Protein AF-A0A969TEY7-F1 (afdb_monomer)

Structure (mmCIF, N/CA/C/O backbone):
data_AF-A0A969TEY7-F1
#
_entry.id   AF-A0A969TEY7-F1
#
loop_
_atom_site.group_PDB
_atom_site.id
_atom_site.type_symbol
_atom_site.label_atom_id
_atom_site.label_alt_id
_atom_site.label_comp_id
_atom_site.label_asym_id
_atom_site.label_entity_id
_atom_site.label_seq_id
_atom_site.pdbx_PDB_ins_code
_atom_site.Cartn_x
_atom_site.Cartn_y
_atom_site.Cartn_z
_atom_site.occupancy
_atom_site.B_iso_or_equiv
_atom_site.auth_seq_id
_atom_site.auth_comp_id
_atom_site.auth_asym_id
_atom_site.auth_atom_id
_atom_site.pdbx_PDB_model_num
ATOM 1 N N . MET A 1 1 ? -33.829 9.754 -0.037 1.00 55.59 1 MET A N 1
ATOM 2 C CA . MET A 1 1 ? -33.775 8.785 1.079 1.00 55.59 1 MET A CA 1
ATOM 3 C C . MET A 1 1 ? -32.316 8.593 1.441 1.00 55.59 1 MET A C 1
ATOM 5 O O . MET A 1 1 ? -31.523 8.425 0.527 1.00 55.59 1 MET A O 1
ATOM 9 N N . LEU A 1 2 ? -31.970 8.693 2.725 1.00 70.69 2 LEU A N 1
ATOM 10 C CA . LEU A 1 2 ? -30.639 8.372 3.247 1.00 70.69 2 LEU A CA 1
ATOM 11 C C . LEU A 1 2 ? -30.720 6.991 3.900 1.00 70.69 2 LEU A C 1
ATOM 13 O O . LEU A 1 2 ? -31.596 6.788 4.742 1.00 70.69 2 LEU A O 1
ATOM 17 N N . PHE A 1 3 ? -29.838 6.078 3.496 1.00 75.19 3 PHE A N 1
ATOM 18 C CA . PHE A 1 3 ? -29.695 4.761 4.115 1.00 75.19 3 PHE A CA 1
ATOM 19 C C . PHE A 1 3 ? -29.343 4.909 5.602 1.00 75.19 3 PHE A C 1
ATOM 21 O O . PHE A 1 3 ? -28.558 5.779 5.983 1.00 75.19 3 PHE A O 1
ATOM 28 N N . GLN A 1 4 ? -29.961 4.085 6.438 1.00 83.56 4 GLN A N 1
ATOM 29 C CA . GLN A 1 4 ? -29.696 3.963 7.866 1.00 83.56 4 GLN A CA 1
ATOM 30 C C . GLN A 1 4 ? -28.709 2.809 8.120 1.00 83.56 4 GLN A C 1
ATOM 32 O O . GLN A 1 4 ? -28.613 1.906 7.292 1.00 83.56 4 GLN A O 1
ATOM 37 N N . PRO A 1 5 ? -28.005 2.762 9.266 1.00 72.88 5 PRO A N 1
ATOM 38 C CA . PRO A 1 5 ? -27.116 1.643 9.599 1.00 72.88 5 PRO A CA 1
ATOM 39 C C . PRO A 1 5 ? -27.807 0.271 9.558 1.00 72.88 5 PRO A C 1
ATOM 41 O O . PRO A 1 5 ? -27.185 -0.715 9.178 1.00 72.88 5 PRO A O 1
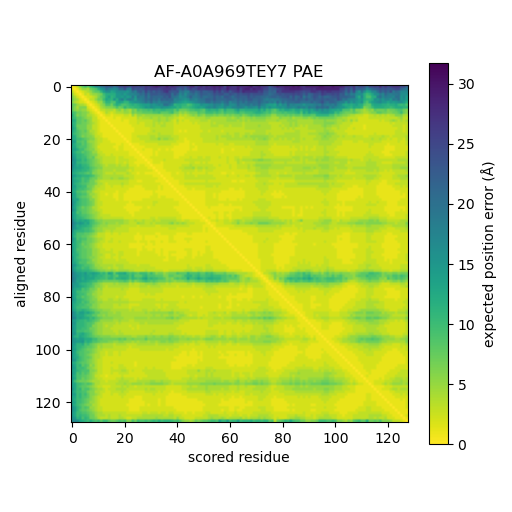ATOM 44 N N . GLN A 1 6 ? -29.104 0.206 9.883 1.00 77.19 6 GLN A N 1
ATOM 45 C CA . GLN A 1 6 ? -29.908 -1.017 9.755 1.00 77.19 6 GLN A CA 1
ATOM 46 C C . GLN A 1 6 ? -30.167 -1.473 8.306 1.00 77.19 6 GLN A C 1
ATOM 48 O O . GLN A 1 6 ? -30.633 -2.591 8.108 1.00 77.19 6 GLN A O 1
ATOM 53 N N . ASP A 1 7 ? -29.866 -0.638 7.308 1.00 83.50 7 ASP A N 1
ATOM 54 C CA . ASP A 1 7 ? -29.981 -0.982 5.887 1.00 83.50 7 ASP A CA 1
ATOM 55 C C . ASP A 1 7 ? -28.697 -1.654 5.350 1.00 83.50 7 ASP A C 1
ATOM 57 O O . ASP A 1 7 ? -28.652 -2.063 4.188 1.00 83.50 7 ASP A O 1
ATOM 61 N N . ILE A 1 8 ? -27.644 -1.786 6.176 1.00 78.56 8 ILE A N 1
ATOM 62 C CA . ILE A 1 8 ? -26.416 -2.514 5.829 1.00 78.56 8 ILE A CA 1
ATOM 63 C C . ILE A 1 8 ? -26.708 -4.017 5.847 1.00 78.56 8 ILE A C 1
ATOM 65 O O . ILE A 1 8 ? -26.973 -4.606 6.891 1.00 78.56 8 ILE A O 1
ATOM 69 N N . ILE A 1 9 ? -26.618 -4.648 4.677 1.00 80.56 9 ILE A N 1
ATOM 70 C CA . ILE A 1 9 ? -26.837 -6.094 4.520 1.00 80.56 9 ILE A CA 1
ATOM 71 C C . ILE A 1 9 ? -25.558 -6.881 4.855 1.00 80.56 9 ILE A C 1
ATOM 73 O O . ILE A 1 9 ? -25.627 -7.997 5.364 1.00 80.56 9 ILE A O 1
ATOM 77 N N . HIS A 1 10 ? -24.387 -6.299 4.585 1.00 79.56 10 HIS A N 1
ATOM 78 C CA . HIS A 1 10 ? -23.081 -6.887 4.869 1.00 79.56 10 HIS A CA 1
ATOM 79 C C . HIS A 1 10 ? -22.007 -5.792 4.915 1.00 79.56 10 HIS A C 1
ATOM 81 O O . HIS A 1 10 ? -22.070 -4.840 4.137 1.00 79.56 10 HIS A O 1
ATOM 87 N N . SER A 1 11 ? -21.021 -5.947 5.800 1.00 82.69 11 SER A N 1
ATOM 88 C CA . SER A 1 11 ? -19.790 -5.159 5.790 1.00 82.69 11 SER A CA 1
ATOM 89 C C . SER A 1 11 ? -18.610 -6.111 5.710 1.00 82.69 11 SER A C 1
ATOM 91 O O . SER A 1 11 ? -18.511 -7.023 6.529 1.00 82.69 11 SER A O 1
ATOM 93 N N . TYR A 1 12 ? -17.737 -5.872 4.738 1.00 87.00 12 TYR A N 1
ATOM 94 C CA . TYR A 1 12 ? -16.512 -6.637 4.568 1.00 87.00 12 TYR A CA 1
ATOM 95 C C . TYR A 1 12 ? -15.468 -6.142 5.572 1.00 87.00 12 TYR A C 1
ATOM 97 O O . TYR A 1 12 ? -15.165 -4.946 5.608 1.00 87.00 12 TYR A O 1
ATOM 105 N N . THR A 1 13 ? -14.990 -7.031 6.437 1.00 92.12 13 THR A N 1
ATOM 106 C CA . THR A 1 13 ? -14.042 -6.697 7.509 1.00 92.12 13 THR A CA 1
ATOM 107 C C . THR A 1 13 ? -12.604 -6.839 7.029 1.00 92.12 13 THR A C 1
ATOM 109 O O . THR A 1 13 ? -12.316 -7.562 6.072 1.00 92.12 13 THR A O 1
ATOM 112 N N . ARG A 1 14 ? -11.655 -6.185 7.705 1.00 93.56 14 ARG A N 1
ATOM 113 C CA . ARG A 1 14 ? -10.233 -6.406 7.402 1.00 93.56 14 ARG A CA 1
ATOM 114 C C . ARG A 1 14 ? -9.822 -7.833 7.734 1.00 93.56 14 ARG A C 1
ATOM 116 O O . ARG A 1 14 ? -9.030 -8.410 6.998 1.00 93.56 14 ARG A O 1
ATOM 123 N N . ALA A 1 15 ? -10.360 -8.412 8.805 1.00 92.75 15 ALA A N 1
ATOM 124 C CA . ALA A 1 15 ? -10.133 -9.816 9.125 1.00 92.75 15 ALA A CA 1
ATOM 125 C C . ALA A 1 15 ? -10.510 -10.734 7.948 1.00 92.75 15 ALA A C 1
ATOM 127 O O . ALA A 1 15 ? -9.714 -11.598 7.588 1.00 92.75 15 ALA A O 1
ATOM 128 N N . GLN A 1 16 ? -11.655 -10.485 7.300 1.00 93.69 16 GLN A N 1
ATOM 129 C CA . GLN A 1 16 ? -12.061 -11.202 6.085 1.00 93.69 16 GLN A CA 1
ATOM 130 C C . GLN A 1 16 ? -11.113 -10.917 4.916 1.00 93.69 16 GLN A C 1
ATOM 132 O O . GLN A 1 16 ? -10.665 -11.850 4.264 1.00 93.69 16 GLN A O 1
ATOM 137 N N . ALA A 1 17 ? -10.715 -9.658 4.702 1.00 93.56 17 ALA A N 1
ATOM 138 C CA . ALA A 1 17 ? -9.741 -9.306 3.665 1.00 93.56 17 ALA A CA 1
ATOM 139 C C . ALA A 1 17 ? -8.391 -10.024 3.833 1.00 93.56 17 ALA A C 1
ATOM 141 O O . ALA A 1 17 ? -7.753 -10.383 2.845 1.00 93.56 17 ALA A O 1
ATOM 142 N N . VAL A 1 18 ? -7.944 -10.235 5.071 1.00 94.69 18 VAL A N 1
ATOM 143 C CA . VAL A 1 18 ? -6.718 -10.988 5.365 1.00 94.69 18 VAL A CA 1
ATOM 144 C C . VAL A 1 18 ? -6.926 -12.489 5.159 1.00 94.69 18 VAL A C 1
ATOM 146 O O . VAL A 1 18 ? -6.060 -13.141 4.581 1.00 94.69 18 VAL A O 1
ATOM 149 N N . GLU A 1 19 ? -8.065 -13.036 5.588 1.00 94.69 19 GLU A N 1
ATOM 150 C CA . GLU A 1 19 ? -8.420 -14.449 5.386 1.00 94.69 19 GLU A CA 1
ATOM 151 C C . GLU A 1 19 ? -8.525 -14.809 3.895 1.00 94.69 19 GLU A C 1
ATOM 153 O O . GLU A 1 19 ? -7.987 -15.830 3.465 1.00 94.69 19 GLU A O 1
ATOM 158 N N . ASP A 1 20 ? -9.122 -13.925 3.096 1.00 95.12 20 ASP A N 1
ATOM 159 C CA . ASP A 1 20 ? -9.280 -14.077 1.647 1.00 95.12 20 ASP A CA 1
ATOM 160 C C . ASP A 1 20 ? -7.989 -13.762 0.864 1.00 95.12 20 ASP A C 1
ATOM 162 O O . ASP A 1 20 ? -7.932 -13.941 -0.354 1.00 95.12 20 ASP A O 1
ATOM 166 N N . GLY A 1 21 ? -6.941 -13.279 1.540 1.00 93.31 21 GLY A N 1
ATOM 167 C CA . GLY A 1 21 ? -5.661 -12.913 0.929 1.00 93.31 21 GLY A CA 1
ATOM 168 C C . GLY A 1 21 ? -5.674 -11.600 0.137 1.00 93.31 21 GLY A C 1
ATOM 169 O O . GLY A 1 21 ? -4.691 -11.297 -0.542 1.00 93.31 21 GLY A O 1
ATOM 170 N N . ALA A 1 22 ? -6.748 -10.810 0.237 1.00 95.38 22 ALA A N 1
ATOM 171 C CA . ALA A 1 22 ? -6.864 -9.473 -0.350 1.00 95.38 22 ALA A CA 1
ATOM 172 C C . ALA A 1 22 ? -5.934 -8.449 0.329 1.00 95.38 22 ALA A C 1
ATOM 174 O O . ALA A 1 22 ? -5.518 -7.465 -0.289 1.00 95.38 22 ALA A O 1
ATOM 175 N N . GLN A 1 23 ? -5.594 -8.673 1.603 1.00 96.31 23 GLN A N 1
ATOM 176 C CA . GLN A 1 23 ? -4.626 -7.873 2.351 1.00 96.31 23 GLN A CA 1
ATOM 177 C C . GLN A 1 23 ? -3.657 -8.736 3.157 1.00 96.31 23 GLN A C 1
ATOM 179 O O . GLN A 1 23 ? -4.004 -9.794 3.669 1.00 96.31 23 GLN A O 1
ATOM 184 N N . ILE A 1 24 ? -2.429 -8.247 3.315 1.00 96.88 24 ILE A N 1
ATOM 185 C CA . ILE A 1 24 ? -1.356 -8.915 4.050 1.00 96.88 24 ILE A CA 1
ATOM 186 C C . ILE A 1 24 ? -0.818 -7.960 5.117 1.00 96.88 24 ILE A C 1
ATOM 188 O O . ILE A 1 24 ? -0.462 -6.823 4.806 1.00 96.88 24 ILE A O 1
ATOM 192 N N . CYS A 1 25 ? -0.714 -8.417 6.371 1.00 96.94 25 CYS A N 1
ATOM 193 C CA . CYS A 1 25 ? -0.087 -7.659 7.460 1.00 96.94 25 CYS A CA 1
ATOM 194 C C . CYS A 1 25 ? 1.443 -7.704 7.333 1.00 96.94 25 CYS A C 1
ATOM 196 O O . CYS A 1 25 ? 2.129 -8.535 7.929 1.00 96.94 25 CYS A O 1
ATOM 198 N N . VAL A 1 26 ? 2.013 -6.804 6.538 1.00 97.19 26 VAL A N 1
ATOM 199 C CA . VAL A 1 26 ? 3.451 -6.807 6.231 1.00 97.19 26 VAL A CA 1
ATOM 200 C C . VAL A 1 26 ? 4.305 -6.548 7.469 1.00 97.19 26 VAL A C 1
ATOM 202 O O . VAL A 1 26 ? 5.401 -7.092 7.577 1.00 97.19 26 VAL A O 1
ATOM 205 N N . SER A 1 27 ? 3.797 -5.805 8.453 1.00 96.44 27 SER A N 1
ATOM 206 C CA . SER A 1 27 ? 4.498 -5.613 9.729 1.00 96.44 27 SER A CA 1
ATOM 207 C C . SER A 1 27 ? 4.718 -6.898 10.533 1.00 96.44 27 SER A C 1
ATOM 209 O O . SER A 1 27 ? 5.649 -6.944 11.340 1.00 96.44 27 SER A O 1
ATOM 211 N N . GLU A 1 28 ? 3.907 -7.940 10.330 1.00 95.31 28 GLU A N 1
ATOM 212 C CA . GLU A 1 28 ? 4.120 -9.249 10.963 1.00 95.31 28 GLU A CA 1
ATOM 213 C C . GLU A 1 28 ? 5.230 -10.042 10.267 1.00 95.31 28 GLU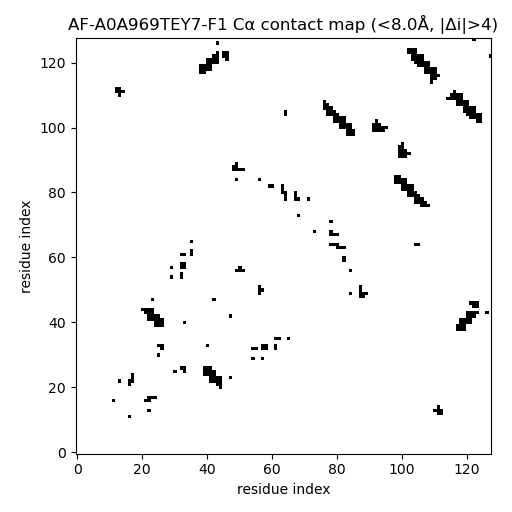 A C 1
ATOM 215 O O . GLU A 1 28 ? 6.046 -10.676 10.935 1.00 95.31 28 GLU A O 1
ATOM 220 N N . HIS A 1 29 ? 5.310 -9.953 8.938 1.00 93.00 29 HIS A N 1
ATOM 221 C CA . HIS A 1 29 ? 6.293 -10.681 8.133 1.00 93.00 29 HIS A CA 1
ATOM 222 C C . HIS A 1 29 ? 7.661 -9.977 8.064 1.00 93.00 29 HIS A C 1
ATOM 224 O O . HIS A 1 29 ? 8.696 -10.639 8.074 1.00 93.00 29 HIS A O 1
ATOM 230 N N . PHE A 1 30 ? 7.677 -8.640 8.044 1.00 94.50 30 PHE A N 1
ATOM 231 C CA . PHE A 1 30 ? 8.859 -7.794 7.827 1.00 94.50 30 PHE A CA 1
ATOM 232 C C . PHE A 1 30 ? 8.990 -6.713 8.904 1.00 94.50 30 PHE A C 1
ATOM 234 O O . PHE A 1 30 ? 9.144 -5.523 8.631 1.00 94.50 30 PHE A O 1
ATOM 241 N N . LYS A 1 31 ? 8.957 -7.130 10.173 1.00 93.56 31 LYS A N 1
ATOM 242 C CA . LYS A 1 31 ? 9.000 -6.218 11.329 1.00 93.56 31 LYS A CA 1
ATOM 243 C C . LYS A 1 31 ? 10.192 -5.252 11.316 1.00 93.56 31 LYS A C 1
ATOM 245 O O . LYS A 1 31 ? 10.065 -4.102 11.733 1.00 93.56 31 LYS A O 1
ATOM 250 N N . SER A 1 32 ? 11.355 -5.719 10.858 1.00 93.50 32 SER A N 1
ATOM 251 C CA . SER A 1 32 ? 12.560 -4.890 10.737 1.00 93.50 32 SER A CA 1
ATOM 252 C C . SER A 1 32 ? 12.425 -3.830 9.649 1.00 93.50 32 SER A C 1
ATOM 254 O O . SER A 1 32 ? 12.959 -2.731 9.820 1.00 93.50 32 SER A O 1
ATOM 256 N N . ASP A 1 33 ? 11.717 -4.135 8.563 1.00 94.75 33 ASP A N 1
ATOM 257 C CA . ASP A 1 33 ? 11.608 -3.267 7.393 1.00 94.75 33 ASP A CA 1
ATOM 258 C C . ASP A 1 33 ? 10.473 -2.247 7.535 1.00 94.75 33 ASP A C 1
ATOM 260 O O . ASP A 1 33 ? 10.581 -1.131 7.043 1.00 94.75 33 ASP A O 1
ATOM 264 N N . THR A 1 34 ? 9.436 -2.553 8.322 1.00 95.81 34 THR A N 1
ATOM 265 C CA . THR A 1 34 ? 8.350 -1.604 8.632 1.00 95.81 34 THR A CA 1
ATOM 266 C C . THR A 1 34 ? 8.617 -0.754 9.881 1.00 95.81 34 THR A C 1
ATOM 268 O O . THR A 1 34 ? 7.716 -0.076 10.376 1.00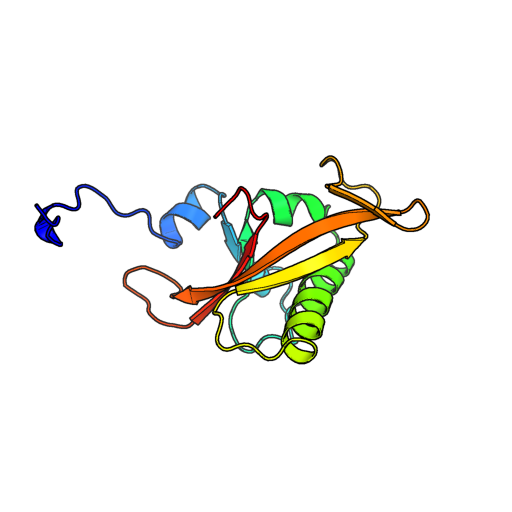 95.81 34 THR A O 1
ATOM 271 N N . ARG A 1 35 ? 9.837 -0.775 10.438 1.00 93.81 35 ARG A N 1
ATOM 272 C CA . ARG A 1 35 ? 10.166 -0.164 11.745 1.00 93.81 35 ARG A CA 1
ATOM 273 C C . ARG A 1 35 ? 10.006 1.359 11.821 1.00 93.81 35 ARG A C 1
ATOM 275 O O . ARG A 1 35 ? 10.054 1.911 12.917 1.00 93.81 35 ARG A O 1
ATOM 282 N N . MET A 1 36 ? 9.868 2.055 10.688 1.00 95.44 36 MET A N 1
ATOM 283 C CA . MET A 1 36 ? 9.595 3.498 10.680 1.00 95.44 36 MET A CA 1
ATOM 284 C C . MET A 1 36 ? 8.149 3.841 11.056 1.00 95.44 36 MET A C 1
ATOM 286 O O . MET A 1 36 ? 7.864 5.003 11.351 1.00 95.44 36 MET A O 1
ATOM 290 N N . TYR A 1 37 ? 7.249 2.857 11.061 1.00 96.50 37 TYR A N 1
ATOM 291 C CA . TYR A 1 37 ? 5.853 3.046 11.416 1.00 96.50 37 TYR A CA 1
ATOM 292 C C . TYR A 1 37 ? 5.585 2.650 12.864 1.00 96.50 37 TYR A C 1
ATOM 294 O O . TYR A 1 37 ? 6.020 1.609 13.350 1.00 96.50 37 TYR A O 1
ATOM 302 N N . LYS A 1 38 ? 4.823 3.501 13.555 1.00 96.06 38 LYS A N 1
ATOM 303 C CA . LYS A 1 38 ? 4.307 3.215 14.900 1.00 96.06 38 LYS A CA 1
ATOM 304 C C . LYS A 1 38 ? 3.169 2.191 14.869 1.00 96.06 38 LYS A C 1
ATOM 306 O O . LYS A 1 38 ? 2.989 1.449 15.830 1.00 96.06 38 LYS A O 1
ATOM 311 N N . TYR A 1 39 ? 2.388 2.209 13.795 1.00 97.06 39 TYR A N 1
ATOM 312 C CA . TYR A 1 39 ? 1.195 1.393 13.613 1.00 97.06 39 TYR A CA 1
ATOM 313 C C . TYR A 1 39 ? 1.443 0.305 12.562 1.00 97.06 39 TYR A C 1
ATOM 315 O O . TYR A 1 39 ? 2.320 0.496 11.716 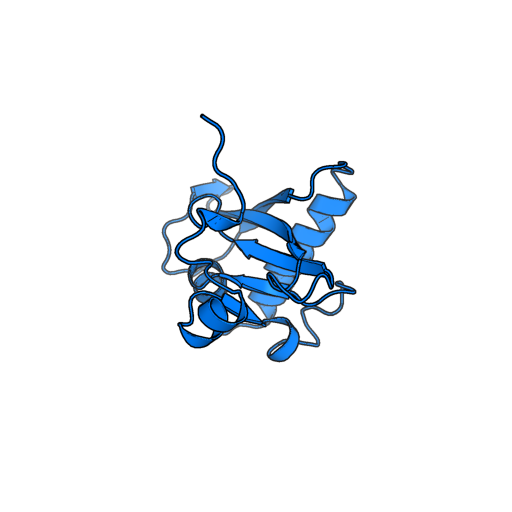1.00 97.06 39 TYR A O 1
ATOM 323 N N . PRO A 1 40 ? 0.709 -0.822 12.610 1.00 97.50 40 PRO A N 1
ATOM 324 C CA . PRO A 1 40 ? 0.867 -1.894 11.635 1.00 97.50 40 PRO A CA 1
ATOM 325 C C . PRO A 1 40 ? 0.641 -1.412 10.201 1.00 97.50 40 PRO A C 1
ATOM 327 O O . PRO A 1 40 ? -0.227 -0.572 9.947 1.00 97.50 40 PRO A O 1
ATOM 330 N N . VAL A 1 41 ? 1.416 -1.975 9.279 1.00 98.38 41 VAL A N 1
ATOM 331 C CA . VAL A 1 41 ? 1.330 -1.721 7.842 1.00 98.38 41 VAL A CA 1
ATOM 332 C C . VAL A 1 41 ? 0.765 -2.951 7.144 1.00 98.38 41 VAL A C 1
ATOM 334 O O . VAL A 1 41 ? 1.259 -4.065 7.334 1.00 98.38 41 VAL A O 1
ATOM 337 N N . TYR A 1 42 ? -0.243 -2.723 6.311 1.00 98.31 42 TYR A N 1
ATOM 338 C CA . TYR A 1 42 ? -0.880 -3.712 5.455 1.00 98.31 42 TYR A CA 1
ATOM 339 C C . TYR A 1 42 ? -0.647 -3.361 3.996 1.00 98.31 42 TYR A C 1
ATOM 341 O O . TYR A 1 42 ? -0.760 -2.193 3.634 1.00 98.31 42 TYR A O 1
ATOM 349 N N . PHE A 1 43 ? -0.373 -4.359 3.161 1.00 98.31 43 PHE A N 1
ATOM 350 C CA . PHE A 1 43 ? -0.375 -4.213 1.704 1.00 98.31 43 PHE A CA 1
ATOM 351 C C . PHE A 1 43 ? -1.594 -4.932 1.135 1.00 98.31 43 PHE A C 1
ATOM 353 O O . PHE A 1 43 ? -1.968 -5.994 1.636 1.00 98.31 43 PHE A O 1
ATOM 360 N N . THR A 1 44 ? -2.200 -4.376 0.091 1.00 98.12 44 THR A N 1
ATOM 361 C CA . THR A 1 44 ? -3.092 -5.146 -0.787 1.00 98.12 44 THR A CA 1
ATOM 362 C C . THR A 1 44 ? -2.300 -6.211 -1.537 1.00 98.12 44 THR A C 1
ATOM 364 O O . THR A 1 44 ? -1.071 -6.127 -1.650 1.00 98.12 44 THR A O 1
ATOM 367 N N . THR A 1 45 ? -2.991 -7.213 -2.079 1.00 96.44 45 THR A N 1
ATOM 368 C CA . THR A 1 45 ? -2.358 -8.267 -2.883 1.00 96.44 45 THR A CA 1
ATOM 369 C C . THR A 1 45 ? -1.510 -7.690 -4.017 1.00 96.44 45 THR A C 1
ATOM 371 O O . THR A 1 45 ? -0.373 -8.121 -4.188 1.00 96.44 45 THR A O 1
ATOM 374 N N . GLY A 1 46 ? -1.989 -6.666 -4.734 1.00 96.56 46 GLY A N 1
ATOM 375 C CA . GLY A 1 46 ? -1.228 -6.061 -5.827 1.00 96.56 46 GLY A CA 1
ATOM 376 C C . GLY A 1 46 ? 0.086 -5.430 -5.362 1.00 96.56 46 GLY A C 1
ATOM 377 O O . GLY A 1 46 ? 1.127 -5.619 -5.993 1.00 96.56 46 GLY A O 1
ATOM 378 N N . VAL A 1 47 ? 0.079 -4.702 -4.241 1.00 97.81 47 VAL A N 1
ATOM 379 C CA . VAL A 1 47 ? 1.310 -4.110 -3.681 1.00 97.81 47 VAL A CA 1
ATOM 380 C C . VAL A 1 47 ? 2.233 -5.189 -3.115 1.00 97.81 47 VAL A C 1
ATOM 382 O O . VAL A 1 47 ? 3.455 -5.102 -3.243 1.00 97.81 47 VAL A O 1
ATOM 385 N N . TRP A 1 48 ? 1.671 -6.242 -2.527 1.00 97.19 48 TRP A N 1
ATOM 386 C CA . TRP A 1 48 ? 2.440 -7.391 -2.065 1.00 97.19 48 TRP A CA 1
ATOM 387 C C . TRP A 1 48 ? 3.168 -8.103 -3.216 1.00 97.19 48 TRP A C 1
ATOM 389 O O . TRP A 1 48 ? 4.343 -8.447 -3.084 1.00 97.19 48 TRP A O 1
ATOM 399 N N . GLU A 1 49 ? 2.533 -8.242 -4.379 1.00 96.31 49 GLU A N 1
ATOM 400 C CA . GLU A 1 49 ? 3.158 -8.812 -5.577 1.00 96.31 49 GLU A CA 1
ATOM 401 C C . GLU A 1 49 ? 4.332 -7.969 -6.099 1.00 96.31 49 GLU A C 1
ATOM 403 O O . GLU A 1 49 ? 5.332 -8.540 -6.547 1.00 96.31 49 GLU A O 1
ATOM 408 N N . LEU A 1 50 ? 4.286 -6.633 -5.969 1.00 96.56 50 LEU A N 1
ATOM 409 C CA . LEU A 1 50 ? 5.430 -5.771 -6.316 1.00 96.56 50 LEU A CA 1
ATOM 410 C C . LEU A 1 50 ? 6.689 -6.126 -5.523 1.00 96.56 50 LEU A C 1
ATOM 412 O O . LEU A 1 50 ? 7.801 -5.946 -6.021 1.00 96.56 50 LEU A O 1
ATOM 416 N N . CYS A 1 51 ? 6.522 -6.629 -4.298 1.00 94.75 51 CYS A N 1
ATOM 417 C CA . CYS A 1 51 ? 7.628 -6.904 -3.395 1.00 94.75 51 CYS A CA 1
ATOM 418 C C . CYS A 1 51 ? 8.474 -8.096 -3.840 1.00 94.75 51 CYS A C 1
ATOM 420 O O . CYS A 1 51 ? 9.604 -8.218 -3.380 1.00 94.75 51 CYS A O 1
ATOM 422 N N . GLN A 1 52 ? 7.959 -8.990 -4.695 1.00 92.31 52 GLN A N 1
ATOM 423 C CA . GLN A 1 52 ? 8.702 -10.146 -5.228 1.00 92.31 52 GLN A CA 1
ATOM 424 C C . GLN A 1 52 ? 9.357 -11.023 -4.134 1.00 92.31 52 GLN A C 1
ATOM 426 O O . GLN A 1 52 ? 10.394 -11.646 -4.355 1.00 92.31 52 GLN A O 1
ATOM 431 N N . GLY A 1 53 ? 8.790 -11.039 -2.922 1.00 89.06 53 GLY A N 1
ATOM 432 C CA . GLY A 1 53 ? 9.370 -11.713 -1.753 1.00 89.06 53 GLY A CA 1
ATOM 433 C C . GLY A 1 53 ? 10.645 -11.066 -1.186 1.00 89.06 53 GLY A C 1
ATOM 434 O O . GLY A 1 53 ? 11.307 -11.662 -0.338 1.00 89.06 53 GLY A O 1
ATOM 435 N N . GLN A 1 54 ? 11.006 -9.862 -1.632 1.00 93.19 54 GLN A N 1
ATOM 436 C CA . GLN A 1 54 ? 12.214 -9.146 -1.235 1.00 93.19 54 GLN A CA 1
ATOM 437 C C . GLN A 1 54 ? 11.910 -8.092 -0.164 1.00 93.19 54 GLN A C 1
ATOM 439 O O . GLN A 1 54 ? 11.227 -7.099 -0.415 1.00 93.19 54 GLN A O 1
ATOM 444 N N . GLY A 1 55 ? 12.497 -8.257 1.026 1.00 94.81 55 GLY A N 1
ATOM 445 C CA . GLY A 1 55 ? 12.355 -7.288 2.123 1.00 94.81 55 GLY A CA 1
ATOM 446 C C . GLY A 1 55 ? 12.897 -5.890 1.795 1.00 94.81 55 GLY A C 1
ATOM 447 O O . GLY A 1 55 ? 12.373 -4.901 2.293 1.00 94.81 55 GLY A O 1
ATOM 448 N N . ALA A 1 56 ? 13.883 -5.787 0.895 1.00 95.94 56 ALA A N 1
ATOM 449 C CA . ALA A 1 56 ? 14.390 -4.498 0.418 1.00 95.94 56 ALA A CA 1
ATOM 450 C C . ALA A 1 56 ? 13.308 -3.676 -0.307 1.00 95.94 56 ALA A C 1
ATOM 452 O O . ALA A 1 56 ? 13.189 -2.480 -0.068 1.00 95.94 56 ALA A O 1
ATOM 453 N N . ILE A 1 57 ? 12.457 -4.325 -1.111 1.00 96.81 57 ILE A N 1
ATOM 454 C CA . ILE A 1 57 ?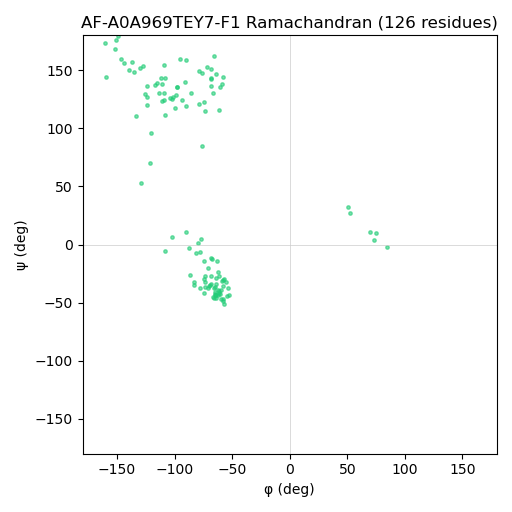 11.354 -3.642 -1.801 1.00 96.81 57 ILE A CA 1
ATOM 455 C C . ILE A 1 57 ? 10.273 -3.228 -0.791 1.00 96.81 57 ILE A C 1
ATOM 457 O O . ILE A 1 57 ? 9.740 -2.124 -0.880 1.00 96.81 57 ILE A O 1
ATOM 461 N N . VAL A 1 58 ? 9.998 -4.060 0.224 1.00 97.69 58 VAL A N 1
ATOM 462 C CA . VAL A 1 58 ? 9.111 -3.682 1.341 1.00 97.69 58 VAL A CA 1
ATOM 463 C C . VAL A 1 58 ? 9.626 -2.425 2.045 1.00 97.69 58 VAL A C 1
ATOM 465 O O . VAL A 1 58 ? 8.847 -1.500 2.293 1.00 97.69 58 VAL A O 1
ATOM 468 N N . TRP A 1 59 ? 10.927 -2.383 2.352 1.00 97.75 59 TRP A N 1
ATOM 469 C CA . TRP A 1 59 ? 11.578 -1.214 2.938 1.00 97.75 59 TRP A CA 1
ATOM 470 C C . TRP A 1 59 ? 11.413 0.017 2.049 1.00 97.75 59 TRP A C 1
ATOM 472 O O . TRP A 1 59 ? 10.992 1.052 2.557 1.00 97.75 59 TRP A O 1
ATOM 482 N N . ASP A 1 60 ? 11.683 -0.084 0.748 1.00 97.50 60 ASP A N 1
ATOM 483 C CA . ASP A 1 60 ? 11.592 1.049 -0.178 1.00 97.50 60 ASP A CA 1
ATOM 484 C C . ASP A 1 60 ? 10.157 1.579 -0.300 1.00 97.50 60 ASP A C 1
ATOM 486 O O . ASP A 1 60 ? 9.938 2.787 -0.192 1.00 97.50 60 ASP A O 1
ATOM 490 N N . ILE A 1 61 ? 9.159 0.694 -0.415 1.00 98.12 61 ILE A N 1
ATOM 491 C CA . ILE A 1 61 ? 7.734 1.064 -0.421 1.00 98.12 61 ILE A CA 1
ATOM 492 C C . ILE A 1 61 ? 7.370 1.833 0.853 1.00 98.12 61 ILE A C 1
ATOM 494 O O . ILE A 1 61 ? 6.795 2.924 0.784 1.00 98.12 61 ILE A O 1
ATOM 498 N N . CYS A 1 62 ? 7.729 1.284 2.013 1.00 98.12 62 CYS A N 1
ATOM 499 C CA . CYS A 1 62 ? 7.461 1.876 3.322 1.00 98.12 62 CYS A CA 1
ATOM 500 C C . CYS A 1 62 ? 8.204 3.205 3.518 1.00 98.12 62 CYS A C 1
ATOM 502 O O . CYS A 1 62 ? 7.657 4.184 4.027 1.00 98.12 62 CYS A O 1
ATOM 504 N N . TYR A 1 63 ? 9.466 3.259 3.110 1.00 98.06 63 TYR A N 1
ATOM 505 C CA . TYR A 1 63 ? 10.298 4.442 3.231 1.00 98.06 63 TYR A CA 1
ATOM 506 C C . TYR A 1 63 ? 9.770 5.580 2.360 1.00 98.06 63 TYR A C 1
ATOM 508 O O . TYR A 1 63 ? 9.639 6.699 2.856 1.00 98.06 63 TYR A O 1
ATOM 516 N N . MET A 1 64 ? 9.411 5.304 1.104 1.00 98.06 64 MET A N 1
ATOM 517 C CA . MET A 1 64 ? 8.889 6.314 0.181 1.00 98.06 64 MET A CA 1
ATOM 518 C C . MET A 1 64 ? 7.548 6.882 0.648 1.00 98.06 64 MET A C 1
ATOM 520 O O . MET A 1 64 ? 7.371 8.100 0.631 1.00 98.06 64 MET A O 1
ATOM 524 N N . ALA A 1 65 ? 6.646 6.044 1.167 1.00 97.38 65 ALA A N 1
ATOM 525 C CA . ALA A 1 65 ? 5.408 6.507 1.791 1.00 97.38 65 ALA A CA 1
ATOM 526 C C . ALA A 1 65 ? 5.678 7.425 3.001 1.00 97.38 65 ALA A C 1
ATOM 528 O O . ALA A 1 65 ? 5.098 8.509 3.119 1.00 97.38 65 ALA A O 1
ATOM 529 N N . ALA A 1 66 ? 6.594 7.034 3.893 1.00 96.69 66 ALA A N 1
ATOM 530 C CA . ALA A 1 66 ? 6.965 7.840 5.056 1.00 96.69 66 ALA A CA 1
ATOM 531 C C . ALA A 1 66 ? 7.668 9.157 4.670 1.00 96.69 66 ALA A C 1
ATOM 533 O O . ALA A 1 66 ? 7.444 10.190 5.306 1.00 96.69 66 ALA A O 1
ATOM 534 N N . ALA A 1 67 ? 8.514 9.141 3.638 1.00 97.12 67 ALA A N 1
ATOM 535 C CA . ALA A 1 67 ? 9.178 10.327 3.107 1.00 97.12 67 ALA A CA 1
ATOM 536 C C . ALA A 1 67 ? 8.165 11.293 2.477 1.00 97.12 67 ALA A C 1
ATOM 538 O O . ALA A 1 67 ? 8.183 12.484 2.794 1.00 97.12 67 ALA A O 1
ATOM 539 N N . ALA A 1 68 ? 7.233 10.781 1.669 1.00 96.56 68 ALA A N 1
ATOM 540 C CA . ALA A 1 68 ? 6.165 11.568 1.063 1.00 96.56 68 ALA A CA 1
ATOM 541 C C . ALA A 1 68 ? 5.265 12.223 2.120 1.00 96.56 68 ALA A C 1
ATOM 543 O O . ALA A 1 68 ? 4.978 13.413 2.012 1.00 96.56 68 ALA A O 1
ATOM 544 N N . SER A 1 69 ? 4.905 11.494 3.183 1.00 95.06 69 SER A N 1
ATOM 545 C CA . SER A 1 69 ? 4.114 12.029 4.303 1.00 95.06 69 SER A CA 1
ATOM 546 C C . SER A 1 69 ? 4.803 13.210 4.997 1.00 95.06 69 SER A C 1
ATOM 548 O O . SER A 1 69 ? 4.156 14.191 5.352 1.00 95.06 69 SER A O 1
ATOM 550 N N . LYS A 1 70 ? 6.131 13.149 5.155 1.00 94.31 70 LYS A N 1
ATOM 551 C CA . LYS A 1 70 ? 6.917 14.245 5.744 1.00 94.31 70 LYS A CA 1
ATOM 552 C C . LYS A 1 70 ? 7.079 15.431 4.797 1.00 94.31 70 LYS A C 1
ATOM 554 O O . LYS A 1 70 ? 7.105 16.567 5.258 1.00 94.31 70 LYS A O 1
ATOM 559 N N . ALA A 1 71 ? 7.227 15.171 3.499 1.00 94.25 71 ALA A N 1
ATOM 560 C CA . ALA A 1 71 ? 7.402 16.206 2.482 1.00 94.25 71 ALA A CA 1
ATOM 561 C C . ALA A 1 71 ? 6.098 16.955 2.170 1.00 94.25 71 ALA A C 1
ATOM 563 O O . ALA A 1 71 ? 6.134 18.129 1.808 1.00 94.25 71 ALA A O 1
ATOM 564 N N . GLN A 1 72 ? 4.957 16.282 2.321 1.00 89.19 72 GLN A N 1
ATOM 565 C CA . GLN A 1 72 ? 3.624 16.803 2.032 1.00 89.19 72 GLN A CA 1
ATOM 566 C C . GLN A 1 72 ? 2.752 16.737 3.296 1.00 89.19 72 GLN A C 1
ATOM 568 O O . GLN A 1 72 ? 1.843 15.909 3.363 1.00 89.19 72 GLN A O 1
ATOM 573 N N . PRO A 1 73 ? 3.019 17.570 4.321 1.00 83.06 73 PRO A N 1
ATOM 574 C CA . PRO A 1 73 ? 2.171 17.616 5.503 1.00 83.06 73 PRO A CA 1
ATOM 575 C C . PRO A 1 73 ? 0.756 18.039 5.090 1.00 83.06 73 PRO A C 1
ATOM 577 O O . PRO A 1 73 ? 0.538 19.138 4.582 1.00 83.06 73 PRO A O 1
ATOM 580 N N . THR A 1 74 ? -0.194 17.132 5.279 1.00 87.00 74 THR A N 1
ATOM 581 C CA . THR A 1 74 ? -1.597 17.277 4.891 1.00 87.00 74 THR A CA 1
ATOM 582 C C . THR A 1 74 ? -2.484 16.711 5.993 1.00 87.00 74 THR A C 1
ATOM 584 O O . THR A 1 74 ? -2.088 15.769 6.677 1.00 87.00 74 THR A O 1
ATOM 587 N N . ASP A 1 75 ? -3.693 17.255 6.136 1.00 88.44 75 ASP A N 1
ATOM 588 C CA . ASP A 1 75 ? -4.734 16.693 7.011 1.00 88.44 75 ASP A CA 1
ATOM 589 C C . ASP A 1 75 ? -5.459 15.496 6.358 1.00 88.44 75 ASP A C 1
ATOM 591 O O . ASP A 1 75 ? -6.381 14.916 6.931 1.00 88.44 75 ASP A O 1
ATOM 595 N N . SER A 1 76 ? -5.059 15.114 5.140 1.00 93.00 76 SER A N 1
ATOM 596 C CA . SER A 1 76 ? -5.565 13.928 4.451 1.00 93.00 76 SER A CA 1
ATOM 597 C C . SER A 1 76 ? -5.110 12.643 5.147 1.00 93.00 76 SER A C 1
ATOM 599 O O . SER A 1 76 ? -3.933 12.464 5.450 1.00 93.00 76 SER A O 1
ATOM 601 N N . ALA A 1 77 ? -6.034 11.691 5.293 1.00 94.12 77 ALA A N 1
ATOM 602 C CA . ALA A 1 77 ? -5.719 10.320 5.700 1.00 94.12 77 ALA A CA 1
ATOM 603 C C . ALA A 1 77 ? -4.908 9.551 4.640 1.00 94.12 77 ALA A C 1
ATOM 605 O O . ALA A 1 77 ? -4.381 8.481 4.928 1.00 94.12 77 ALA A O 1
ATOM 606 N N . ILE A 1 78 ? -4.813 10.086 3.420 1.00 96.44 78 ILE A N 1
ATOM 607 C CA . ILE A 1 78 ? -4.142 9.468 2.277 1.00 96.44 78 ILE A CA 1
ATOM 608 C C . ILE A 1 78 ? -2.922 10.290 1.892 1.00 96.44 78 ILE A C 1
ATOM 610 O O . ILE A 1 78 ? -3.026 11.495 1.644 1.00 96.44 78 ILE A O 1
ATOM 614 N N . VAL A 1 79 ? -1.799 9.598 1.749 1.00 96.69 79 VAL A N 1
ATOM 615 C CA . VAL A 1 79 ? -0.564 10.109 1.162 1.00 96.69 79 VAL A CA 1
ATOM 616 C C . VAL A 1 79 ? -0.358 9.436 -0.187 1.00 96.69 79 VAL A C 1
ATOM 618 O O . VAL A 1 79 ? -0.328 8.211 -0.281 1.00 96.69 79 VAL A O 1
ATOM 621 N N . GLN A 1 80 ? -0.208 10.241 -1.233 1.00 97.06 80 GLN A N 1
ATOM 622 C CA . GLN A 1 80 ? 0.071 9.762 -2.583 1.00 97.06 80 GLN A CA 1
ATOM 623 C C . GLN A 1 80 ? 1.565 9.8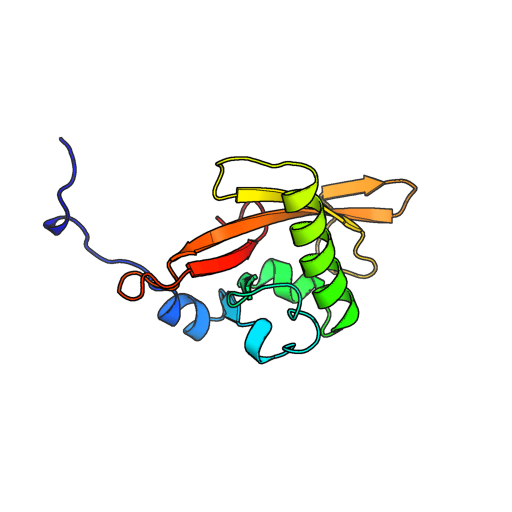66 -2.859 1.00 97.06 80 GLN A C 1
ATOM 625 O O . GLN A 1 80 ? 2.192 10.885 -2.555 1.00 97.06 80 GLN A O 1
ATOM 630 N N . TYR A 1 81 ? 2.132 8.818 -3.442 1.00 97.62 81 TYR A N 1
ATOM 631 C CA . TYR A 1 81 ? 3.536 8.790 -3.817 1.00 97.62 81 TYR A CA 1
ATOM 632 C C . TYR A 1 81 ? 3.764 7.860 -5.006 1.00 97.62 81 TYR A C 1
ATOM 634 O O . TYR A 1 81 ? 2.890 7.091 -5.409 1.00 97.62 81 TYR A O 1
ATOM 642 N N . SER A 1 82 ? 4.957 7.951 -5.574 1.00 97.50 82 SER A N 1
ATOM 643 C CA . SER A 1 82 ? 5.436 7.024 -6.585 1.00 97.50 82 SER A CA 1
ATOM 644 C C . SER A 1 82 ? 6.818 6.519 -6.221 1.00 97.50 82 SER A C 1
ATOM 646 O O . SER A 1 82 ? 7.581 7.202 -5.535 1.00 97.50 82 SER A O 1
ATOM 648 N N . LEU A 1 83 ? 7.131 5.317 -6.681 1.00 97.56 83 LEU A N 1
ATOM 649 C CA . LEU A 1 83 ? 8.425 4.687 -6.480 1.00 97.56 83 LEU A CA 1
ATOM 650 C C . LEU A 1 83 ? 8.820 3.873 -7.709 1.00 97.56 83 LEU A C 1
ATOM 652 O O . LEU A 1 83 ? 7.959 3.415 -8.463 1.00 97.56 83 LEU A O 1
ATOM 656 N N . ILE A 1 84 ? 10.122 3.668 -7.862 1.00 97.38 84 ILE A N 1
ATOM 657 C CA . ILE A 1 84 ? 10.682 2.761 -8.858 1.00 97.38 84 ILE A CA 1
ATOM 658 C C . ILE A 1 84 ? 10.707 1.351 -8.267 1.00 97.38 84 ILE A C 1
ATOM 660 O O . ILE A 1 84 ? 11.209 1.161 -7.161 1.00 97.38 84 ILE A O 1
ATOM 664 N N . VAL A 1 85 ? 10.195 0.366 -9.009 1.00 96.75 85 VAL A N 1
ATOM 665 C CA . VAL A 1 85 ? 10.346 -1.060 -8.667 1.00 96.75 85 VAL A CA 1
ATOM 666 C C . VAL A 1 85 ? 10.762 -1.836 -9.907 1.00 96.75 85 VAL A C 1
ATOM 668 O O . VAL A 1 85 ? 9.979 -2.030 -10.837 1.00 96.75 85 VAL A O 1
ATOM 671 N N . GLU A 1 86 ? 11.999 -2.314 -9.924 1.00 94.94 86 GLU A N 1
ATOM 672 C CA . GLU A 1 86 ? 12.501 -3.123 -11.031 1.00 94.94 86 GLU A CA 1
ATOM 673 C C . GLU A 1 86 ? 12.021 -4.578 -10.940 1.00 94.94 86 GLU A C 1
ATOM 675 O O . GLU A 1 86 ? 11.806 -5.123 -9.857 1.00 94.94 86 GLU A O 1
ATOM 680 N N . GLY A 1 87 ? 11.848 -5.225 -12.097 1.00 92.38 87 GLY A N 1
ATOM 681 C CA . GLY A 1 87 ? 11.534 -6.657 -12.181 1.00 92.38 87 GLY A CA 1
ATOM 682 C C . GLY A 1 87 ? 10.110 -7.058 -11.779 1.00 92.38 87 GLY A C 1
ATOM 683 O O . GLY A 1 87 ? 9.802 -8.248 -11.784 1.00 92.38 87 GLY A O 1
ATOM 684 N N . ALA A 1 88 ? 9.232 -6.102 -11.460 1.00 93.81 88 ALA A N 1
ATOM 685 C CA . ALA A 1 88 ? 7.845 -6.410 -11.135 1.00 93.81 88 ALA A CA 1
ATOM 686 C C . ALA A 1 88 ? 7.079 -6.919 -12.369 1.00 93.81 88 ALA A C 1
ATOM 688 O O . ALA A 1 88 ? 7.292 -6.466 -13.494 1.00 93.81 88 ALA A O 1
ATOM 689 N N . SER A 1 89 ? 6.174 -7.874 -12.149 1.00 91.44 89 SER A N 1
ATOM 690 C CA . SER A 1 89 ? 5.306 -8.441 -13.191 1.00 91.44 89 SER A CA 1
ATOM 691 C C . SER A 1 89 ? 4.195 -7.482 -13.624 1.00 91.44 89 SER A C 1
ATOM 693 O O . SER A 1 89 ? 3.705 -7.570 -14.752 1.00 91.44 89 SER A O 1
ATOM 695 N N . ARG A 1 90 ? 3.782 -6.574 -12.731 1.00 94.12 90 ARG A N 1
ATOM 696 C CA . ARG A 1 90 ? 2.764 -5.560 -13.013 1.00 94.12 90 ARG A CA 1
ATOM 697 C C . ARG A 1 90 ? 3.303 -4.547 -14.023 1.00 94.12 90 ARG A C 1
ATOM 699 O O . ARG A 1 90 ? 4.465 -4.166 -13.980 1.00 94.12 90 ARG A O 1
ATOM 706 N N . THR A 1 91 ? 2.441 -4.085 -14.927 1.00 96.19 91 THR A N 1
ATOM 707 C CA . THR A 1 91 ? 2.798 -2.994 -15.846 1.00 96.19 91 THR A CA 1
ATOM 708 C C . THR A 1 91 ? 2.987 -1.691 -15.056 1.00 96.19 91 THR A C 1
ATOM 710 O O . THR A 1 91 ? 2.108 -1.366 -14.256 1.00 96.19 91 THR A O 1
ATOM 713 N N . PRO A 1 92 ? 4.094 -0.950 -15.253 1.00 97.44 92 PRO A N 1
ATOM 714 C CA . PRO A 1 92 ? 4.313 0.322 -14.572 1.00 97.44 92 PRO A CA 1
ATOM 715 C C . PRO A 1 92 ? 3.340 1.399 -15.054 1.00 97.44 92 PRO A C 1
ATOM 717 O O . PRO A 1 92 ? 2.924 1.408 -16.214 1.00 97.44 92 PRO A O 1
ATOM 720 N N . ASP A 1 93 ? 3.022 2.346 -14.173 1.00 97.62 93 ASP A N 1
ATOM 721 C CA . ASP A 1 93 ? 2.157 3.488 -14.488 1.00 97.62 93 ASP A CA 1
ATOM 722 C C . ASP A 1 93 ? 2.838 4.472 -15.446 1.00 97.62 93 ASP A C 1
ATOM 724 O O . ASP A 1 93 ? 2.187 5.120 -16.268 1.00 97.62 93 ASP A O 1
ATOM 728 N N . PHE A 1 94 ? 4.156 4.627 -15.310 1.00 97.81 94 PHE A N 1
ATOM 729 C CA . PHE A 1 94 ? 4.999 5.464 -16.159 1.00 97.81 94 PHE A CA 1
ATOM 730 C C . PHE A 1 94 ? 6.470 5.048 -16.029 1.00 97.81 94 PHE A C 1
ATOM 732 O O . PHE A 1 94 ? 6.818 4.208 -15.201 1.00 97.81 94 PHE A O 1
ATOM 739 N N .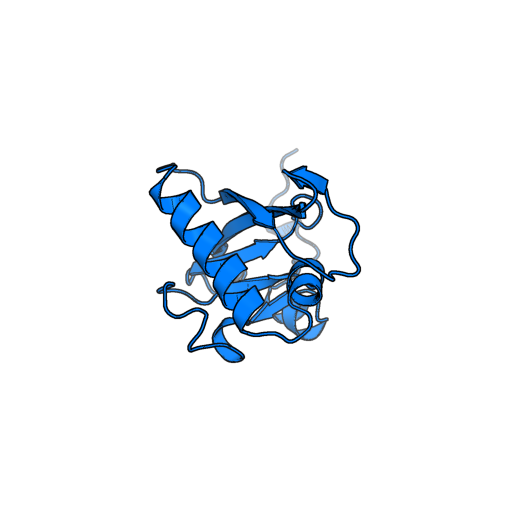 PHE A 1 95 ? 7.338 5.645 -16.846 1.00 97.44 95 PHE A N 1
ATOM 740 C CA . PHE A 1 95 ? 8.786 5.472 -16.750 1.00 97.44 95 PHE A CA 1
ATOM 741 C C . PHE A 1 95 ? 9.459 6.806 -16.423 1.00 97.44 95 PHE A C 1
ATOM 743 O O . PHE A 1 95 ? 9.106 7.830 -17.011 1.00 97.44 95 PHE A O 1
ATOM 750 N N . GLU A 1 96 ? 10.437 6.786 -15.522 1.00 94.50 96 GLU A N 1
ATOM 751 C CA . GLU A 1 96 ? 11.274 7.934 -15.151 1.00 94.50 96 GLU A CA 1
ATOM 752 C C . GLU A 1 96 ? 12.742 7.554 -15.352 1.00 94.50 96 GLU A C 1
ATOM 754 O O . GLU A 1 96 ? 13.195 6.548 -14.817 1.00 94.50 96 GLU A O 1
ATOM 759 N N . ASP A 1 97 ? 13.460 8.289 -16.208 1.00 94.56 97 ASP A N 1
ATOM 760 C CA . ASP A 1 97 ? 14.841 7.977 -16.618 1.00 94.56 97 ASP A CA 1
ATOM 761 C C . ASP A 1 97 ? 15.059 6.522 -17.093 1.00 94.56 97 ASP A C 1
ATOM 763 O O . ASP A 1 97 ? 16.132 5.941 -16.954 1.00 94.56 97 ASP A O 1
ATOM 767 N N . GLY A 1 98 ? 14.022 5.934 -17.703 1.00 95.31 98 GLY A N 1
ATOM 768 C CA . GLY A 1 98 ? 14.022 4.548 -18.183 1.00 95.31 98 GLY A CA 1
ATOM 769 C C . GLY A 1 98 ? 13.663 3.505 -17.121 1.00 95.31 98 GLY A C 1
ATOM 770 O O . GLY A 1 98 ? 13.534 2.329 -17.457 1.00 95.31 98 GLY A O 1
ATOM 771 N N . CYS A 1 99 ? 13.436 3.919 -15.876 1.00 97.06 99 CYS A N 1
ATOM 772 C CA . CYS A 1 99 ? 13.061 3.047 -14.770 1.00 97.06 99 CYS A CA 1
ATOM 773 C C . CYS A 1 99 ? 11.529 2.929 -14.637 1.00 97.06 99 CYS A C 1
ATOM 775 O O . CYS A 1 99 ? 10.828 3.930 -14.799 1.00 97.06 99 CYS A O 1
ATOM 777 N N . PRO A 1 100 ? 10.986 1.734 -14.338 1.00 97.50 100 PRO A N 1
ATOM 778 C CA . PRO A 1 100 ? 9.547 1.515 -14.171 1.00 97.50 100 PRO A CA 1
ATOM 779 C C . PRO A 1 100 ? 9.029 2.090 -12.844 1.00 97.50 100 PRO A C 1
ATOM 781 O O . PRO A 1 100 ? 9.474 1.679 -11.770 1.00 97.50 100 PRO A O 1
ATOM 784 N N . CYS A 1 101 ? 8.050 2.992 -12.915 1.00 98.00 101 CYS A N 1
ATOM 785 C CA . CYS A 1 101 ? 7.464 3.664 -11.756 1.00 98.00 101 CYS A CA 1
ATOM 786 C C . CYS A 1 101 ? 6.016 3.234 -11.497 1.00 98.00 101 CYS A C 1
ATOM 788 O O . CYS A 1 101 ? 5.223 3.070 -12.426 1.00 98.00 101 CYS A O 1
ATOM 790 N N . TYR A 1 102 ? 5.660 3.142 -10.216 1.00 98.38 102 TYR A N 1
ATOM 791 C CA . TYR A 1 102 ? 4.329 2.763 -9.738 1.00 98.38 102 TYR A CA 1
ATOM 792 C C . TYR A 1 102 ? 3.777 3.851 -8.823 1.00 98.38 102 TYR A C 1
ATOM 794 O O . TYR A 1 102 ? 4.505 4.376 -7.979 1.00 98.38 102 TYR A O 1
ATOM 802 N N . ARG A 1 103 ? 2.501 4.200 -8.978 1.00 98.38 103 ARG A N 1
ATOM 803 C CA . ARG A 1 103 ? 1.774 5.125 -8.104 1.00 98.38 103 ARG A CA 1
ATOM 804 C C . ARG A 1 103 ? 1.052 4.330 -7.037 1.00 98.38 103 ARG A C 1
ATOM 806 O O . ARG A 1 103 ? 0.230 3.480 -7.354 1.00 98.38 103 ARG A O 1
ATOM 813 N N . LEU A 1 104 ? 1.326 4.658 -5.783 1.00 98.50 104 LEU A N 1
ATOM 814 C CA . LEU A 1 104 ? 0.729 4.013 -4.624 1.00 98.50 104 LEU A CA 1
ATOM 815 C C . LEU A 1 104 ? 0.124 5.056 -3.692 1.00 98.50 104 LEU A C 1
ATOM 817 O O . LEU A 1 104 ? 0.550 6.217 -3.636 1.00 98.50 104 LEU A O 1
ATOM 821 N N . TRP A 1 105 ? -0.877 4.622 -2.942 1.00 98.25 105 TRP A N 1
ATOM 822 C CA . TRP A 1 105 ? -1.472 5.372 -1.849 1.00 98.25 105 TRP A CA 1
ATOM 823 C C . TRP A 1 105 ? -1.122 4.695 -0.532 1.00 98.25 105 TRP A C 1
ATOM 825 O O . TRP A 1 105 ? -1.181 3.476 -0.426 1.00 98.25 105 TRP A O 1
ATOM 835 N N . ALA A 1 106 ? -0.776 5.493 0.473 1.00 97.81 106 ALA A N 1
ATOM 836 C CA . ALA A 1 106 ? -0.711 5.067 1.862 1.00 97.81 106 ALA A CA 1
ATOM 837 C C . ALA A 1 106 ? -1.877 5.710 2.618 1.00 97.81 106 ALA A C 1
ATOM 839 O O . ALA A 1 106 ? -1.906 6.929 2.798 1.00 97.81 106 ALA A O 1
ATOM 840 N N . GLU A 1 107 ? -2.842 4.896 3.035 1.00 97.44 107 GLU A N 1
ATOM 841 C CA . GLU A 1 107 ? -4.040 5.314 3.761 1.00 97.44 107 GLU A 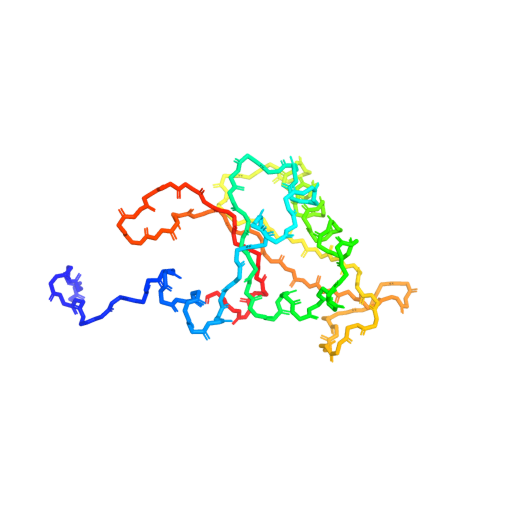CA 1
ATOM 842 C C . GLU A 1 107 ? -3.926 4.960 5.247 1.00 97.44 107 GLU A C 1
ATOM 844 O O . GLU A 1 107 ? -3.692 3.809 5.610 1.00 97.44 107 GLU A O 1
ATOM 849 N N . CYS A 1 108 ? -4.109 5.951 6.115 1.00 96.50 108 CYS A N 1
ATOM 850 C CA . CYS A 1 108 ? -4.273 5.763 7.551 1.00 96.50 108 CYS A CA 1
ATOM 851 C C . CYS A 1 108 ? -5.762 5.587 7.869 1.00 96.50 108 CYS A C 1
ATOM 853 O O . CYS A 1 108 ? -6.558 6.494 7.632 1.00 96.50 108 CYS A O 1
ATOM 855 N N . GLY A 1 109 ? -6.142 4.440 8.427 1.00 95.62 109 GLY A N 1
ATOM 856 C CA . GLY A 1 109 ? -7.536 4.122 8.741 1.00 95.62 109 GLY A CA 1
ATOM 857 C C . GLY A 1 109 ? -7.672 3.215 9.958 1.00 95.62 109 GLY A C 1
ATOM 858 O O . GLY A 1 109 ? -6.673 2.821 10.559 1.00 95.62 109 GLY A O 1
ATOM 859 N N . ALA A 1 110 ? -8.912 2.891 10.328 1.00 95.75 110 ALA A N 1
ATOM 860 C CA . ALA A 1 110 ? -9.183 1.899 11.365 1.00 95.75 110 ALA A CA 1
ATOM 861 C C . ALA A 1 110 ? -8.698 0.508 10.927 1.00 95.75 110 ALA A C 1
ATOM 863 O O . ALA A 1 110 ? -8.725 0.164 9.738 1.00 95.75 110 ALA A O 1
ATOM 864 N N . LYS A 1 111 ? -8.250 -0.290 11.895 1.00 95.56 111 LYS A N 1
ATOM 865 C CA . LYS A 1 111 ? -7.819 -1.664 11.674 1.00 95.56 111 LYS A CA 1
ATOM 866 C C . LYS A 1 111 ? -8.980 -2.514 11.196 1.00 95.56 111 LYS A C 1
ATOM 868 O O . LYS A 1 111 ? -8.816 -3.224 10.215 1.00 95.56 111 LYS A O 1
ATOM 873 N N . ASP A 1 112 ? -10.136 -2.410 11.834 1.00 94.25 112 ASP A N 1
ATOM 874 C CA . ASP A 1 112 ? -11.345 -3.092 11.386 1.00 94.25 112 ASP A CA 1
ATOM 875 C C . ASP A 1 112 ? -12.605 -2.309 11.783 1.00 94.25 112 ASP A C 1
ATOM 877 O O . ASP A 1 112 ? -12.525 -1.281 12.459 1.00 94.25 112 ASP A O 1
ATOM 881 N N . ILE A 1 113 ? -13.777 -2.783 11.361 1.00 88.50 113 ILE A N 1
ATOM 882 C CA . ILE A 1 113 ? -15.072 -2.164 11.675 1.00 88.50 113 ILE A CA 1
ATOM 883 C C . ILE A 1 113 ? -15.340 -2.077 13.185 1.00 88.50 113 ILE A C 1
ATOM 885 O O . ILE A 1 113 ? -15.992 -1.142 13.650 1.00 88.50 113 ILE A O 1
ATOM 889 N N . ASP A 1 114 ? -14.829 -3.037 13.950 1.00 90.31 114 ASP A N 1
ATOM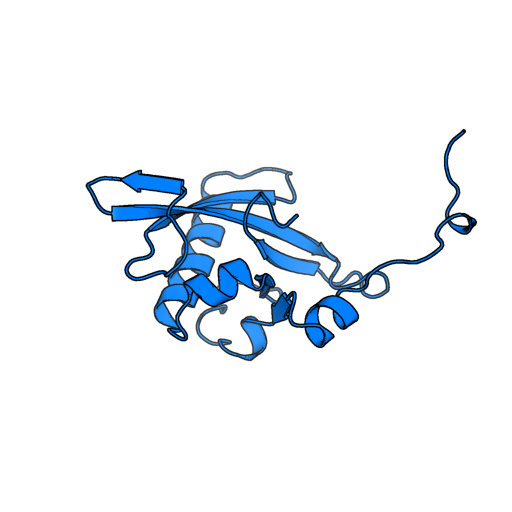 890 C CA . ASP A 1 114 ? -14.967 -3.163 15.399 1.00 90.31 114 ASP A CA 1
ATOM 891 C C . ASP A 1 114 ? -13.662 -2.866 16.164 1.00 90.31 114 ASP A C 1
ATOM 893 O O . ASP A 1 114 ? -13.679 -2.768 17.393 1.00 90.31 114 ASP A O 1
ATOM 897 N N . ASP A 1 115 ? -12.550 -2.646 15.454 1.00 93.75 115 ASP A N 1
ATOM 898 C CA . ASP A 1 115 ? -11.243 -2.293 16.014 1.00 93.75 115 ASP A CA 1
ATOM 899 C C . ASP A 1 115 ? -10.769 -0.930 15.463 1.00 93.75 115 ASP A C 1
ATOM 901 O O . ASP A 1 115 ? -10.160 -0.857 14.389 1.00 93.75 115 ASP A O 1
ATOM 905 N N . PRO A 1 116 ? -10.995 0.178 16.200 1.00 94.88 116 PRO A N 1
ATOM 906 C CA . PRO A 1 116 ? -10.644 1.521 15.746 1.00 94.88 116 PRO A CA 1
ATOM 907 C C . PRO A 1 116 ? -9.145 1.831 15.867 1.00 94.88 116 PRO A C 1
ATOM 909 O O . PRO A 1 116 ? -8.742 2.977 15.647 1.00 94.88 116 PRO A O 1
ATOM 912 N N . THR A 1 117 ? -8.300 0.870 16.266 1.00 96.94 117 THR A N 1
ATOM 913 C CA . THR A 1 117 ? -6.853 1.106 16.311 1.00 96.94 117 THR A CA 1
ATOM 914 C C . THR A 1 117 ? -6.337 1.447 14.911 1.00 96.94 117 THR A C 1
ATOM 916 O O . THR A 1 117 ? -6.755 0.826 13.938 1.00 96.94 117 THR A O 1
ATOM 919 N N . PRO A 1 118 ? -5.473 2.462 14.754 1.00 97.00 118 PRO A N 1
ATOM 920 C CA . PRO A 1 118 ? -5.075 2.897 13.427 1.00 97.00 118 PRO A CA 1
ATOM 921 C C . PRO A 1 118 ? -4.072 1.926 12.802 1.00 97.00 118 PRO A C 1
ATOM 923 O O . PRO A 1 118 ? -3.219 1.357 13.490 1.00 97.00 118 PRO A O 1
ATOM 926 N N . VAL A 1 119 ? -4.149 1.797 11.483 1.00 98.00 119 VAL A N 1
ATOM 927 C CA . VAL A 1 119 ? -3.221 1.046 10.632 1.00 98.00 119 VAL A CA 1
ATOM 928 C C . VAL A 1 119 ? -2.910 1.856 9.378 1.00 98.00 119 VAL A C 1
ATOM 930 O O . VAL A 1 119 ? -3.695 2.718 8.980 1.00 98.00 119 VAL A O 1
ATOM 933 N N . ILE A 1 120 ? -1.775 1.569 8.744 1.00 98.19 120 ILE A N 1
ATOM 934 C CA . ILE A 1 120 ? -1.469 2.066 7.402 1.00 98.19 120 ILE A CA 1
ATOM 935 C C . ILE A 1 120 ? -1.796 0.959 6.405 1.00 98.19 120 ILE A C 1
ATOM 937 O O . ILE A 1 120 ? -1.332 -0.165 6.565 1.00 98.19 120 ILE A O 1
ATOM 941 N N . THR A 1 121 ? -2.567 1.267 5.370 1.00 98.31 121 THR A N 1
ATOM 942 C CA . THR A 1 121 ? -2.777 0.379 4.220 1.00 98.31 121 THR A CA 1
ATOM 943 C C . THR A 1 121 ? -2.101 0.996 3.010 1.00 98.31 121 THR A C 1
ATOM 945 O O . THR A 1 121 ? -2.385 2.144 2.680 1.00 98.31 121 THR A O 1
ATOM 948 N N . ILE A 1 122 ? -1.190 0.264 2.377 1.00 98.56 122 ILE A N 1
ATOM 949 C CA . ILE A 1 122 ? -0.571 0.663 1.116 1.00 98.56 122 ILE A CA 1
ATOM 950 C C . ILE A 1 122 ? -1.229 -0.128 -0.008 1.00 98.56 122 ILE A C 1
ATOM 952 O O . ILE A 1 122 ? -1.297 -1.356 0.048 1.00 98.56 122 ILE A O 1
ATOM 956 N N . LEU A 1 123 ? -1.731 0.597 -0.999 1.00 98.44 123 LEU A N 1
ATOM 957 C CA . LEU A 1 123 ? -2.555 0.069 -2.076 1.00 98.44 123 LEU A CA 1
ATOM 958 C C . LEU A 1 123 ? -2.313 0.827 -3.380 1.00 98.44 123 LEU A C 1
ATOM 960 O O . LEU A 1 123 ? -1.850 1.974 -3.367 1.00 98.44 123 LEU A O 1
ATOM 964 N N . PHE A 1 124 ? -2.658 0.210 -4.505 1.00 98.12 124 PHE A N 1
ATOM 965 C CA . PHE A 1 124 ? -2.808 0.954 -5.748 1.00 98.12 124 PHE A CA 1
ATOM 966 C C . PHE A 1 124 ? -4.076 1.829 -5.717 1.00 98.12 124 PHE A C 1
ATOM 968 O O . PHE A 1 124 ? -5.049 1.482 -5.044 1.00 98.12 124 PHE A O 1
ATOM 975 N N . PRO A 1 125 ? -4.113 2.955 -6.454 1.00 96.38 125 PRO A N 1
ATOM 976 C CA . PRO A 1 125 ? -5.288 3.828 -6.509 1.00 96.38 125 PRO A CA 1
ATOM 977 C C . PRO A 1 125 ? -6.579 3.130 -6.967 1.00 96.38 125 PRO A C 1
ATOM 979 O O . PRO A 1 125 ? -7.665 3.549 -6.576 1.00 96.38 125 PRO A O 1
ATOM 982 N N . ASP A 1 126 ? -6.467 2.093 -7.802 1.00 94.75 126 ASP A N 1
ATOM 983 C CA . ASP A 1 126 ? -7.576 1.278 -8.312 1.00 94.75 126 ASP A CA 1
ATOM 984 C C . ASP A 1 126 ? -8.064 0.191 -7.337 1.00 94.75 126 ASP A C 1
ATOM 986 O O . ASP A 1 126 ? -9.088 -0.432 -7.601 1.00 94.75 126 ASP A O 1
ATOM 990 N N . GLU A 1 127 ? -7.374 -0.019 -6.213 1.00 91.81 127 GLU A N 1
ATOM 991 C CA . GLU A 1 127 ? -7.689 -1.056 -5.215 1.00 91.81 127 GLU A CA 1
ATOM 992 C C . GLU A 1 127 ? -8.400 -0.514 -3.964 1.00 91.81 127 GLU A C 1
ATOM 994 O O . GLU A 1 127 ? -8.563 -1.248 -2.987 1.00 91.81 127 GLU A O 1
ATOM 999 N N . ARG A 1 128 ? -8.776 0.769 -3.958 1.00 79.44 128 ARG A N 1
ATOM 1000 C CA . ARG A 1 128 ? -9.432 1.404 -2.809 1.00 79.44 128 ARG A CA 1
ATOM 1001 C C . ARG A 1 128 ? -10.924 1.102 -2.722 1.00 79.44 128 ARG A C 1
ATOM 1003 O O . ARG A 1 128 ? -11.605 1.201 -3.766 1.00 79.44 128 ARG A O 1
#

Mean predicted aligned error: 4.43 Å

Foldseek 3Di:
DDDDPVNDPDDQKVVNCVVVQQKDQVCVVQVVLLVVDPATEMEGPLQVQLCVPPSVSVNQLNVQQVVQCVVDVDPAQKGKGKDFGPPGPDQAPDDDPNTGMHIKIWGWAANIPPGRGIYTYIYHPVSD

Sequence (128 aa):
MLFQPQDIIHSYTRAQAVEDGAQICVSEHFKSDTRMYKYPVYFTTGVWELCQGQGAIVWDICYMAAAASKAQPTDSAIVQYSLIVEGASRTPDFFEDGCPCYRLWAECGAKDIDDPTPVITILFPDER

pLDDT: mean 93.72, std 6.51, range [55.59, 98.56]

Solvent-accessible surface area (backbone atoms only — not comparable to full-atom values): 7486 Å² total; per-residue (Å²): 137,79,87,51,82,89,69,60,88,78,79,90,41,44,69,53,33,41,74,74,52,51,31,43,62,44,36,78,80,37,48,82,48,43,59,88,48,95,48,55,38,28,26,28,45,72,48,49,56,58,26,73,89,37,63,68,47,48,25,50,57,49,47,48,48,55,50,40,43,69,76,54,80,64,96,57,55,60,39,72,43,70,47,76,56,82,92,43,89,67,82,56,79,48,70,56,99,86,41,41,23,41,62,36,33,37,34,56,42,58,52,32,93,90,38,76,55,62,24,37,39,35,31,42,78,90,74,113

Secondary structure (DSSP, 8-state):
-PPPGGG------HHHHHHTTSEEEHHHH-TTTTTT-SS-EEEEHHHHHHTTT-HHHHHHHHHHHHHHHHHS--S-SEEEEEEE-TT-SSPPSEEETTEEEEEEEEEEEESSSS---EEEEEE-GGG-

Nearest PDB structures (foldseek):
  3i0y-assembly1_B  TM=4.352E-01  e=2.473E+00  Xanthomonas campestris pv. campestris
  6xu7-assembly1_Cf  TM=3.760E-01  e=1.459E+00  Drosophila melanogaster
  9djx-assembly2_E  TM=3.140E-01  e=4.476E+00  Homo sapiens

Radius of gyration: 15.65 Å; Cα contacts (8 Å, |Δi|>4): 197; chains: 1; bounding box: 49×32×34 Å